Protein AF-A0A6G3UBX7-F1 (afdb_monomer_lite)

pLDDT: mean 93.9, std 5.31, range [68.69, 98.5]

Secondary structure (DSSP, 8-state):
-EEEE--SSTT---HHHHHHHHTTPPP----GGG--TT-EEEEE-TT--EEEEEEEEEE-SSGGG-EEEEEEEEE---

Foldseek 3Di:
DDKDWDPDDQPPPDPVSLLVRRPPDDDDDDDCPVPAQSIWMWDADPQGKIKIWGWHDFDPPDVVDTDTDIDMDIDDDD

Structure (mmCIF, N/CA/C/O backbone):
data_AF-A0A6G3UBX7-F1
#
_entry.id   AF-A0A6G3UBX7-F1
#
loop_
_atom_site.group_PDB
_atom_site.id
_atom_site.type_symbol
_atom_site.label_atom_id
_atom_site.label_alt_id
_atom_site.label_comp_id
_atom_site.label_asym_id
_atom_site.label_entity_id
_atom_site.label_seq_id
_atom_site.pdbx_PDB_ins_code
_atom_site.Cartn_x
_atom_site.Cartn_y
_atom_site.Cartn_z
_atom_site.occupancy
_atom_site.B_iso_or_equiv
_atom_site.auth_seq_id
_atom_site.auth_comp_id
_atom_site.auth_asym_id
_atom_site.auth_atom_id
_atom_site.pdbx_PDB_model_num
ATOM 1 N N . MET A 1 1 ? -1.184 -8.738 8.034 1.00 90.81 1 MET A N 1
ATOM 2 C CA . MET A 1 1 ? -1.219 -7.481 7.268 1.00 90.81 1 MET A CA 1
ATOM 3 C C . MET A 1 1 ? -1.896 -7.746 5.938 1.00 90.81 1 MET A C 1
ATOM 5 O O . MET A 1 1 ? -1.638 -8.786 5.341 1.00 90.81 1 MET A O 1
ATOM 9 N N . VAL A 1 2 ? -2.798 -6.862 5.538 1.00 97.44 2 VAL A N 1
ATOM 10 C CA . VAL A 1 2 ? -3.498 -6.860 4.251 1.00 97.44 2 VAL A CA 1
ATOM 11 C C . VAL A 1 2 ? -2.843 -5.817 3.357 1.00 97.44 2 VAL A C 1
ATOM 13 O O . VAL A 1 2 ? -2.439 -4.765 3.850 1.00 97.44 2 VAL A O 1
ATOM 16 N N . PHE A 1 3 ? -2.795 -6.099 2.060 1.00 97.12 3 PHE A N 1
ATOM 17 C CA . PHE A 1 3 ? -2.355 -5.173 1.027 1.00 97.12 3 PHE A CA 1
ATOM 18 C C . PHE A 1 3 ? -3.363 -5.183 -0.121 1.00 97.12 3 PHE A C 1
ATOM 20 O O . PHE A 1 3 ? -3.886 -6.237 -0.488 1.00 97.12 3 PHE A O 1
ATOM 27 N N . THR A 1 4 ? -3.646 -4.026 -0.707 1.00 96.56 4 THR A N 1
ATOM 28 C CA . THR A 1 4 ? -4.496 -3.910 -1.896 1.00 96.56 4 THR A CA 1
ATOM 29 C C . THR A 1 4 ? -4.024 -2.739 -2.740 1.00 96.56 4 THR A C 1
ATOM 31 O O . THR A 1 4 ? -3.963 -1.612 -2.258 1.00 96.56 4 THR A O 1
ATOM 34 N N . GLN A 1 5 ? -3.668 -2.998 -3.998 1.00 96.38 5 GLN A N 1
ATOM 35 C CA . GLN A 1 5 ? -3.304 -1.935 -4.933 1.00 96.38 5 GLN A CA 1
ATOM 36 C C . GLN A 1 5 ? -4.555 -1.175 -5.379 1.00 96.38 5 GLN A C 1
ATOM 38 O O . GLN A 1 5 ? -5.555 -1.789 -5.757 1.00 96.38 5 GLN A O 1
ATOM 43 N N . VAL A 1 6 ? -4.482 0.152 -5.352 1.00 96.62 6 VAL A N 1
ATOM 44 C CA . VAL A 1 6 ? -5.516 1.030 -5.897 1.00 96.62 6 VAL A CA 1
ATOM 45 C C . VAL A 1 6 ? -5.382 1.023 -7.419 1.00 96.62 6 VAL A C 1
ATOM 47 O O . VAL A 1 6 ? -4.313 1.299 -7.967 1.00 96.62 6 VAL A O 1
ATOM 50 N N . PHE A 1 7 ? -6.464 0.671 -8.107 1.00 92.25 7 PHE A N 1
ATOM 51 C CA . PHE A 1 7 ? -6.580 0.781 -9.560 1.00 92.25 7 PHE A CA 1
ATOM 52 C C . PHE A 1 7 ? -7.520 1.947 -9.874 1.00 92.25 7 PHE A C 1
ATOM 54 O O . PHE A 1 7 ? -8.693 1.740 -10.176 1.00 92.25 7 PHE A O 1
ATOM 61 N N . GLY A 1 8 ? -6.994 3.159 -9.727 1.00 88.62 8 GLY A N 1
ATOM 62 C CA . GLY A 1 8 ? -7.697 4.427 -9.914 1.00 88.62 8 GLY A CA 1
ATOM 63 C C . GLY A 1 8 ? -6.748 5.511 -10.420 1.00 88.62 8 GLY A C 1
ATOM 64 O O . GLY A 1 8 ? -5.663 5.200 -10.930 1.00 88.62 8 GLY A O 1
ATOM 65 N N . ASP A 1 9 ? -7.156 6.764 -10.277 1.00 92.69 9 ASP A N 1
ATOM 66 C CA . ASP A 1 9 ? -6.327 7.919 -10.598 1.00 92.69 9 ASP A CA 1
ATOM 67 C C . ASP A 1 9 ? -5.320 8.208 -9.466 1.00 92.69 9 ASP A C 1
ATOM 69 O O . ASP A 1 9 ? -5.561 7.869 -8.304 1.00 92.69 9 ASP A O 1
ATOM 73 N N . PRO A 1 10 ? -4.165 8.835 -9.765 1.00 90.88 10 PRO A N 1
ATOM 74 C CA . PRO A 1 10 ? -3.230 9.255 -8.726 1.00 90.88 10 PRO A CA 1
ATOM 75 C C . PRO A 1 10 ? -3.911 10.159 -7.687 1.00 90.88 10 PRO A C 1
ATOM 77 O O . PRO A 1 10 ? -4.474 11.195 -8.047 1.00 90.88 10 PRO A O 1
ATOM 80 N N . GLY A 1 11 ? -3.801 9.808 -6.404 1.00 93.56 11 GLY A N 1
ATOM 81 C CA . GLY A 1 11 ? -4.448 10.518 -5.300 1.00 93.56 11 GLY A CA 1
ATOM 82 C C . GLY A 1 11 ? -5.755 9.888 -4.810 1.00 93.56 11 GLY A C 1
ATOM 83 O O . GLY A 1 11 ? -6.292 10.357 -3.805 1.00 93.56 11 GLY A O 1
ATOM 84 N N . ASP A 1 12 ? -6.247 8.824 -5.451 1.00 96.38 12 ASP A N 1
ATOM 85 C CA . ASP A 1 12 ? -7.431 8.084 -4.989 1.00 96.38 12 ASP A CA 1
ATOM 86 C C . ASP A 1 12 ? -7.164 7.298 -3.694 1.00 96.38 12 ASP A C 1
ATOM 88 O O . ASP A 1 12 ? -8.097 6.954 -2.954 1.00 96.38 12 ASP A O 1
ATOM 92 N N . GLY A 1 13 ? -5.893 7.036 -3.378 1.00 97.12 13 GLY A N 1
ATOM 93 C CA . GLY A 1 13 ? -5.433 6.553 -2.084 1.00 97.12 13 GLY A CA 1
ATOM 94 C C . GLY A 1 13 ? -5.748 7.542 -0.959 1.00 97.12 13 GLY A C 1
ATOM 95 O O . GLY A 1 13 ? -4.949 8.409 -0.617 1.00 97.12 13 GLY A O 1
ATOM 96 N N . THR A 1 14 ? -6.907 7.376 -0.328 1.00 97.25 14 THR A N 1
ATOM 97 C CA . THR A 1 14 ? -7.329 8.115 0.871 1.00 97.25 14 THR A CA 1
ATOM 98 C C . THR A 1 14 ? -7.604 7.154 2.028 1.00 97.25 14 THR A C 1
ATOM 100 O O . THR A 1 14 ? -7.609 5.937 1.836 1.00 97.25 14 THR A O 1
ATOM 103 N N . TYR A 1 15 ? -7.850 7.680 3.235 1.00 97.75 15 TYR A N 1
ATOM 104 C CA . TYR A 1 15 ? -8.271 6.848 4.366 1.00 97.75 15 TYR A CA 1
ATOM 105 C C . TYR A 1 15 ? -9.526 6.034 4.025 1.00 97.75 15 TYR A C 1
ATOM 107 O O . TYR A 1 15 ? -9.492 4.817 4.163 1.00 97.75 15 TYR A O 1
ATOM 115 N N . A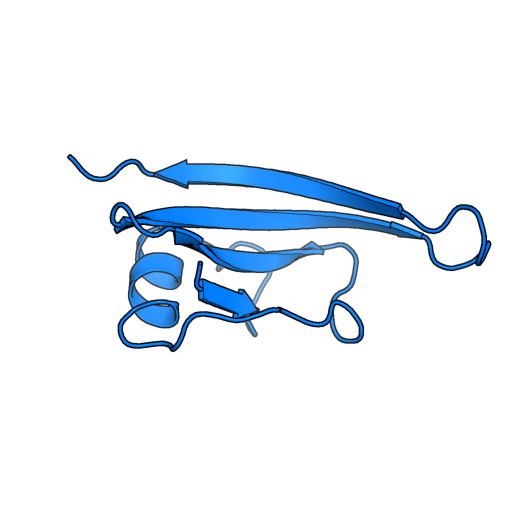SP A 1 16 ? -10.582 6.677 3.514 1.00 97.44 16 ASP A N 1
ATOM 116 C CA . ASP A 1 16 ? -11.856 6.011 3.210 1.00 97.44 16 ASP A CA 1
ATOM 117 C C . ASP A 1 16 ? -11.685 4.935 2.128 1.00 97.44 16 ASP A C 1
ATOM 119 O O . ASP A 1 16 ? -12.193 3.820 2.264 1.00 97.44 16 ASP A O 1
ATOM 123 N N . THR A 1 17 ? -10.904 5.231 1.082 1.00 97.56 17 THR A N 1
ATOM 124 C CA . THR A 1 17 ? -10.568 4.255 0.036 1.00 97.56 17 THR A CA 1
ATOM 125 C C . THR A 1 17 ? -9.827 3.057 0.627 1.00 97.56 17 THR A C 1
ATOM 127 O O . THR A 1 17 ? -10.175 1.908 0.354 1.00 97.56 17 THR A O 1
ATOM 130 N N . CYS A 1 18 ? -8.805 3.301 1.449 1.00 97.94 18 CYS A N 1
ATOM 131 C CA . CYS A 1 18 ? -7.991 2.229 2.005 1.00 97.94 18 CYS A CA 1
ATOM 132 C C . CYS A 1 18 ? -8.705 1.428 3.091 1.00 97.94 18 CYS A C 1
ATOM 134 O O . CYS A 1 18 ? -8.509 0.212 3.166 1.00 97.94 18 CYS A O 1
ATOM 136 N N . ASP A 1 19 ? -9.559 2.060 3.889 1.00 97.56 19 ASP A N 1
ATOM 137 C CA . ASP A 1 19 ? -10.411 1.379 4.857 1.00 97.56 19 ASP A CA 1
ATOM 138 C C . ASP A 1 19 ? -11.338 0.396 4.129 1.00 97.56 19 ASP A C 1
ATOM 140 O O . ASP A 1 19 ? -11.325 -0.799 4.447 1.00 97.56 19 ASP A O 1
ATOM 144 N N . LEU A 1 20 ? -12.014 0.866 3.072 1.00 96.69 20 LEU A N 1
ATOM 145 C CA . LEU A 1 20 ? -12.914 0.072 2.236 1.00 96.69 20 LEU A CA 1
ATOM 146 C C . LEU A 1 20 ? -12.201 -1.080 1.517 1.00 96.69 20 LEU A C 1
ATOM 148 O O . LEU A 1 20 ? -12.643 -2.225 1.598 1.00 96.69 20 LEU A O 1
ATOM 152 N N . LEU A 1 21 ? -11.105 -0.798 0.807 1.00 96.50 21 LEU A N 1
ATOM 153 C CA . LEU A 1 21 ? -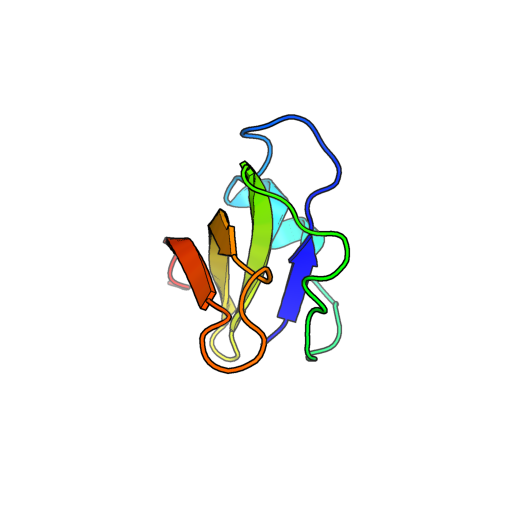10.416 -1.796 -0.020 1.00 96.50 21 LEU A CA 1
ATOM 154 C C . LEU A 1 21 ? -9.754 -2.900 0.808 1.00 96.50 21 LEU A C 1
ATOM 156 O O . LEU A 1 21 ? -9.634 -4.032 0.341 1.00 96.50 21 LEU A O 1
ATOM 160 N N . THR A 1 22 ? -9.336 -2.590 2.035 1.00 97.06 22 THR A N 1
ATOM 161 C CA . THR A 1 22 ? -8.706 -3.572 2.929 1.00 97.06 22 THR A CA 1
ATOM 162 C C . THR A 1 22 ? -9.709 -4.303 3.821 1.00 97.06 22 THR A C 1
ATOM 164 O O . THR A 1 22 ? -9.357 -5.318 4.429 1.00 97.06 22 THR A O 1
ATOM 167 N N . ALA A 1 23 ? -10.956 -3.828 3.909 1.00 95.44 23 ALA A N 1
ATOM 168 C CA . ALA A 1 23 ? -11.992 -4.455 4.718 1.00 95.44 23 ALA A CA 1
ATOM 169 C C . ALA A 1 23 ? -12.304 -5.878 4.219 1.00 95.44 23 ALA A C 1
ATOM 171 O O . ALA A 1 23 ? -12.599 -6.112 3.049 1.00 95.44 23 ALA A O 1
ATOM 172 N N . GLY A 1 24 ? -12.232 -6.857 5.126 1.00 88.38 24 GLY A N 1
ATOM 173 C CA . GLY A 1 24 ? -12.573 -8.256 4.837 1.00 88.38 24 GLY A CA 1
ATOM 174 C C . GLY A 1 24 ? -11.585 -9.009 3.934 1.00 88.38 24 GLY A C 1
ATOM 175 O O . GLY A 1 24 ? -11.815 -10.184 3.641 1.00 88.38 24 GLY A O 1
ATOM 176 N N . GLN A 1 25 ? -10.484 -8.380 3.514 1.00 93.19 25 GLN A N 1
ATOM 177 C CA . GLN A 1 25 ? -9.433 -9.049 2.749 1.00 93.19 25 GLN A CA 1
ATOM 178 C C . GLN A 1 25 ? -8.604 -9.981 3.635 1.00 93.19 25 GLN A C 1
ATOM 180 O O . GLN A 1 25 ? -8.439 -9.774 4.840 1.00 93.19 25 GLN A O 1
ATOM 185 N N . LYS A 1 26 ? -8.051 -11.028 3.019 1.00 93.69 26 LYS A N 1
ATOM 186 C CA . LYS A 1 26 ? -7.173 -11.966 3.720 1.00 93.69 26 LYS A CA 1
ATOM 187 C C . LYS A 1 26 ? -5.763 -11.382 3.842 1.00 93.69 26 LYS A C 1
ATOM 189 O O . LYS A 1 26 ? -5.268 -10.808 2.873 1.00 93.69 26 LYS A O 1
ATOM 194 N N . PRO A 1 27 ? -5.091 -11.557 4.992 1.00 95.50 27 PRO A N 1
ATOM 195 C CA . PRO A 1 27 ? -3.679 -11.227 5.110 1.00 95.50 27 PRO A CA 1
ATOM 196 C C . PRO A 1 27 ? -2.826 -11.998 4.097 1.00 95.50 27 PRO A C 1
ATOM 198 O O . PRO A 1 27 ? -3.106 -13.167 3.823 1.00 95.50 27 PRO A O 1
ATOM 201 N N . GLY A 1 28 ? -1.766 -11.373 3.591 1.00 94.69 28 GLY A N 1
ATOM 202 C CA . GLY A 1 28 ? -0.850 -12.002 2.641 1.00 94.69 28 GLY A CA 1
ATOM 203 C C . GLY A 1 28 ? 0.180 -11.029 2.083 1.00 94.69 28 GLY A C 1
ATOM 204 O O . GLY A 1 28 ? 0.211 -9.867 2.479 1.00 94.69 28 GLY A O 1
ATOM 205 N N . ASP A 1 29 ? 1.004 -11.517 1.160 1.00 94.44 29 ASP A N 1
ATOM 206 C CA . ASP A 1 29 ? 2.006 -10.711 0.463 1.00 94.44 29 ASP A CA 1
ATOM 207 C C . ASP A 1 29 ? 1.414 -10.049 -0.788 1.00 94.44 29 ASP A C 1
ATOM 209 O O . ASP A 1 29 ? 0.539 -10.614 -1.449 1.00 94.44 29 ASP A O 1
ATOM 213 N N . HIS A 1 30 ? 1.936 -8.874 -1.157 1.00 93.50 30 HIS A N 1
ATOM 214 C CA . HIS A 1 30 ? 1.583 -8.183 -2.402 1.00 93.50 30 HIS A CA 1
ATOM 215 C C . HIS A 1 30 ? 2.759 -8.160 -3.384 1.00 93.50 30 HIS A C 1
ATOM 217 O O . HIS A 1 30 ? 3.744 -7.454 -3.144 1.00 93.50 30 HIS A O 1
ATOM 223 N N . PRO A 1 31 ? 2.684 -8.894 -4.509 1.00 93.25 31 PRO A N 1
ATOM 224 C CA . PRO A 1 31 ? 3.707 -8.837 -5.542 1.00 93.25 31 PRO A CA 1
ATOM 225 C C . PRO A 1 31 ? 3.778 -7.450 -6.189 1.00 93.25 31 PRO A C 1
ATOM 227 O O . PRO A 1 31 ? 2.819 -6.972 -6.789 1.00 93.25 31 PRO A O 1
ATOM 230 N N . LEU A 1 32 ? 4.963 -6.842 -6.183 1.00 92.19 32 LEU A N 1
ATOM 231 C CA . LEU A 1 32 ? 5.183 -5.531 -6.803 1.00 92.19 32 LEU A CA 1
ATOM 232 C C . LEU A 1 32 ? 5.315 -5.587 -8.329 1.00 92.19 32 LEU A C 1
ATOM 234 O O . LEU A 1 32 ? 5.602 -4.565 -8.946 1.00 92.19 32 LEU A O 1
ATOM 238 N N . ALA A 1 33 ? 5.150 -6.751 -8.966 1.00 91.62 33 ALA A N 1
ATOM 239 C CA . ALA A 1 33 ? 5.345 -6.919 -10.408 1.00 91.62 33 ALA A CA 1
ATOM 240 C C . ALA A 1 33 ? 4.484 -5.940 -11.228 1.00 91.62 33 ALA A C 1
ATOM 242 O O . ALA A 1 33 ? 5.006 -5.310 -12.145 1.00 91.62 33 ALA A O 1
ATOM 243 N N . ALA A 1 34 ? 3.223 -5.747 -10.823 1.00 88.25 34 ALA A N 1
ATOM 244 C CA . ALA A 1 34 ? 2.267 -4.832 -11.453 1.00 88.25 34 ALA A CA 1
ATOM 245 C C . ALA A 1 34 ? 2.311 -3.390 -10.903 1.00 88.25 34 ALA A C 1
ATOM 247 O O . ALA A 1 34 ? 1.545 -2.539 -11.350 1.00 88.25 34 ALA A O 1
ATOM 248 N N . SER A 1 35 ? 3.181 -3.107 -9.932 1.00 94.12 35 SER A N 1
ATOM 249 C CA . SER A 1 35 ? 3.345 -1.773 -9.353 1.00 94.12 35 SER A CA 1
ATOM 250 C C . SER A 1 35 ? 4.455 -1.004 -10.076 1.00 94.12 35 SER A C 1
ATOM 252 O O . SER A 1 35 ? 5.504 -1.564 -10.424 1.00 94.12 35 SER A O 1
ATOM 254 N N . ALA A 1 36 ? 4.239 0.289 -10.272 1.00 93.88 36 ALA A N 1
ATOM 255 C CA . ALA A 1 36 ? 5.173 1.240 -10.861 1.00 93.88 36 ALA A CA 1
ATOM 256 C C . ALA A 1 36 ? 5.367 2.438 -9.917 1.00 93.88 36 ALA A C 1
ATOM 258 O O . ALA A 1 36 ? 4.695 2.547 -8.893 1.00 93.88 36 ALA A O 1
ATOM 259 N N . THR A 1 37 ? 6.285 3.348 -10.251 1.00 95.00 37 THR A N 1
ATOM 260 C CA . THR A 1 37 ? 6.343 4.656 -9.582 1.00 95.00 37 THR A CA 1
ATOM 261 C C . THR A 1 37 ? 4.981 5.346 -9.682 1.00 95.00 37 THR A C 1
ATOM 263 O O . THR A 1 37 ? 4.394 5.402 -10.760 1.00 95.00 37 THR A O 1
ATOM 266 N N . GLY A 1 38 ? 4.486 5.843 -8.551 1.00 95.62 38 GLY A N 1
ATOM 267 C CA . GLY A 1 38 ? 3.153 6.421 -8.399 1.00 95.62 38 GLY A CA 1
ATOM 268 C C . GLY A 1 38 ? 2.070 5.416 -8.008 1.00 95.62 38 GLY A C 1
ATOM 269 O O . GLY A 1 38 ? 0.983 5.845 -7.647 1.00 95.62 38 GLY A O 1
ATOM 270 N N . SER A 1 39 ? 2.335 4.102 -8.028 1.00 97.12 39 SER A N 1
ATOM 271 C CA . SER A 1 39 ? 1.345 3.125 -7.563 1.00 97.12 39 SER A CA 1
ATOM 272 C C . SER A 1 39 ? 1.024 3.3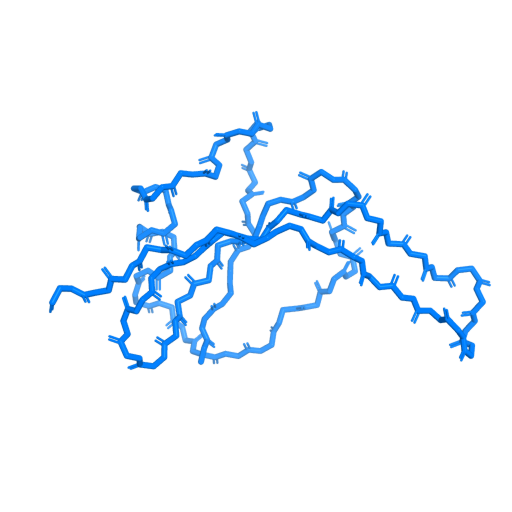20 -6.085 1.00 97.12 39 SER A C 1
ATOM 274 O O . SER A 1 39 ? 1.924 3.419 -5.246 1.00 97.12 39 SER A O 1
ATOM 276 N N . GLU A 1 40 ? -0.269 3.298 -5.795 1.00 98.12 40 GLU A N 1
ATOM 277 C CA . GLU A 1 40 ? -0.846 3.419 -4.465 1.00 98.12 40 GLU A CA 1
ATOM 278 C C . GLU A 1 40 ? -1.276 2.039 -3.964 1.00 98.12 40 GLU A C 1
ATOM 280 O O . GLU A 1 40 ? -1.952 1.282 -4.663 1.00 98.12 40 GLU A O 1
ATOM 285 N N . ILE A 1 41 ? -0.844 1.678 -2.758 1.00 98.00 41 ILE A N 1
ATOM 286 C CA . ILE A 1 41 ? -1.132 0.389 -2.129 1.00 98.00 41 ILE A CA 1
ATOM 287 C C . ILE A 1 41 ? -1.693 0.663 -0.739 1.00 98.00 41 ILE A C 1
ATOM 289 O O . ILE A 1 41 ? -0.988 1.134 0.153 1.00 98.00 41 ILE A O 1
ATOM 293 N N . CYS A 1 42 ? -2.966 0.344 -0.554 1.00 98.19 42 CYS A N 1
ATOM 294 C CA . CYS A 1 42 ? -3.633 0.388 0.734 1.00 98.19 42 CYS A CA 1
ATOM 295 C C . CYS A 1 42 ? -3.197 -0.791 1.601 1.00 98.19 42 CYS A C 1
ATOM 297 O O . CYS A 1 42 ? -3.070 -1.920 1.118 1.00 98.19 42 CYS A O 1
ATOM 299 N N . ILE A 1 43 ? -2.988 -0.531 2.888 1.00 97.94 43 ILE A N 1
ATOM 300 C CA . ILE A 1 43 ? -2.576 -1.530 3.870 1.00 97.94 43 ILE A CA 1
ATOM 301 C C . ILE A 1 43 ? -3.472 -1.501 5.103 1.00 97.94 43 ILE A C 1
ATOM 303 O O . ILE A 1 43 ? -3.967 -0.447 5.497 1.00 97.94 43 ILE A O 1
ATOM 307 N N . ARG A 1 44 ? -3.637 -2.664 5.734 1.00 97.94 44 ARG A N 1
ATOM 308 C CA . ARG A 1 44 ? -4.202 -2.775 7.083 1.00 97.94 44 ARG A CA 1
ATOM 309 C C . ARG A 1 44 ? -3.374 -3.741 7.913 1.00 97.94 44 ARG A C 1
ATOM 311 O O . ARG 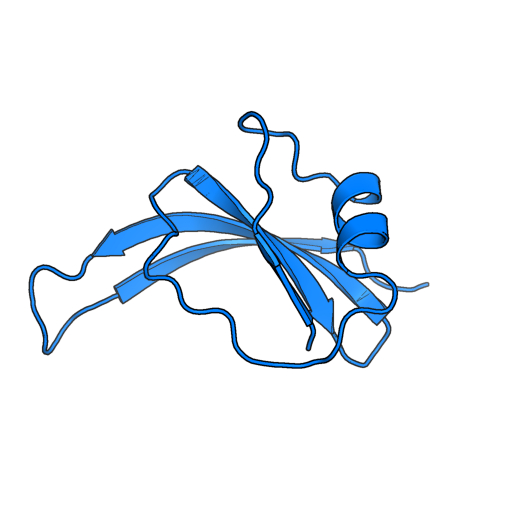A 1 44 ? -3.096 -4.864 7.472 1.00 97.94 44 ARG A O 1
ATOM 318 N N . ASP A 1 45 ? -2.939 -3.312 9.089 1.00 95.88 45 ASP A N 1
ATOM 319 C CA . ASP A 1 45 ? -2.178 -4.171 9.997 1.00 95.88 45 ASP A CA 1
ATOM 320 C C . ASP A 1 45 ? -3.089 -5.036 10.890 1.00 95.88 45 ASP A C 1
ATOM 322 O O . ASP A 1 45 ? -4.303 -5.099 10.698 1.00 95.88 45 ASP A O 1
ATOM 326 N N . GLY A 1 46 ? -2.483 -5.796 11.806 1.00 94.19 46 GLY A N 1
ATOM 327 C CA . GLY A 1 46 ? -3.223 -6.665 12.726 1.00 94.19 46 GLY A CA 1
ATOM 328 C C . GLY A 1 46 ? -3.971 -5.915 13.832 1.00 94.19 46 GLY A C 1
ATOM 329 O O . GLY A 1 46 ? -4.928 -6.463 14.370 1.00 94.19 46 GLY A O 1
ATOM 330 N N . ASP A 1 47 ? -3.573 -4.676 14.121 1.00 94.81 47 ASP A N 1
ATOM 331 C CA . ASP A 1 47 ? -4.170 -3.820 15.155 1.00 94.81 47 ASP A CA 1
ATOM 332 C C . ASP A 1 47 ? -5.319 -2.959 14.590 1.00 94.81 47 ASP A C 1
ATOM 334 O O . ASP A 1 47 ? -6.008 -2.235 15.313 1.00 94.81 47 ASP A O 1
ATOM 338 N N . GLY A 1 48 ? -5.554 -3.061 13.280 1.00 95.19 48 GLY A N 1
ATOM 339 C CA . GLY A 1 48 ? -6.605 -2.350 12.568 1.00 95.19 48 GLY A CA 1
ATOM 340 C C . GLY A 1 48 ? -6.189 -0.968 12.074 1.00 95.19 48 GLY A C 1
ATOM 341 O O . GLY A 1 48 ? -7.044 -0.270 11.528 1.00 95.19 48 GLY A O 1
ATOM 342 N N . ASN A 1 49 ? -4.914 -0.580 12.203 1.00 97.88 49 ASN A N 1
ATOM 343 C CA . ASN A 1 49 ? -4.428 0.661 11.607 1.00 97.88 49 ASN A CA 1
ATOM 344 C C . ASN A 1 49 ? -4.501 0.546 10.083 1.00 97.88 49 ASN A C 1
ATOM 346 O O . ASN A 1 49 ? -4.110 -0.471 9.498 1.00 97.88 49 ASN A O 1
ATOM 350 N N . VAL A 1 50 ? -4.984 1.607 9.445 1.00 98.25 50 VAL A N 1
ATOM 351 C CA . VAL A 1 50 ? -5.077 1.711 7.988 1.00 98.25 50 VAL A CA 1
ATOM 352 C C . VAL A 1 50 ? -3.898 2.537 7.503 1.00 98.25 50 VAL A C 1
ATOM 354 O O . VAL A 1 50 ? -3.477 3.490 8.158 1.00 98.25 50 VAL A O 1
ATOM 357 N N . GLY A 1 51 ? -3.348 2.199 6.347 1.00 98.00 51 GLY A N 1
ATOM 358 C CA . GLY A 1 51 ? -2.276 2.978 5.753 1.00 98.00 51 GLY A CA 1
ATOM 359 C C . GLY A 1 51 ? -2.319 2.998 4.238 1.00 98.00 51 GLY A C 1
ATOM 360 O O . GLY A 1 51 ? -3.021 2.217 3.597 1.00 98.00 51 GLY A O 1
ATOM 361 N N . LEU A 1 52 ? -1.522 3.901 3.687 1.00 98.50 52 LEU A N 1
ATOM 362 C CA . LEU A 1 52 ? -1.292 4.070 2.263 1.00 98.50 52 LEU A CA 1
ATOM 363 C C . LEU A 1 52 ? 0.209 4.066 2.001 1.00 98.50 52 LEU A C 1
ATOM 365 O O . LEU A 1 52 ? 0.955 4.821 2.629 1.00 98.50 52 LEU A O 1
ATOM 369 N N . LEU A 1 53 ? 0.636 3.242 1.050 1.00 97.81 53 LEU A N 1
ATOM 370 C CA . LEU A 1 53 ? 1.979 3.243 0.488 1.00 97.81 53 LEU A CA 1
ATOM 371 C C . LEU A 1 53 ? 1.935 3.820 -0.920 1.00 97.81 53 LEU A C 1
ATOM 373 O O . LEU A 1 53 ? 1.175 3.336 -1.752 1.00 97.81 53 LEU A O 1
ATOM 377 N N . VAL A 1 54 ? 2.794 4.793 -1.207 1.00 97.75 54 VAL A N 1
ATOM 378 C CA . VAL A 1 54 ? 2.975 5.331 -2.560 1.00 97.75 54 VAL A CA 1
ATOM 379 C C . VAL A 1 54 ? 4.383 5.010 -3.031 1.00 97.75 54 VAL A C 1
ATOM 381 O O . VAL A 1 54 ? 5.360 5.523 -2.472 1.00 97.75 54 VAL A O 1
ATOM 384 N N . VAL A 1 55 ? 4.499 4.174 -4.061 1.00 96.94 55 VAL A N 1
ATOM 385 C CA . VAL A 1 55 ? 5.790 3.777 -4.639 1.00 96.94 55 VAL A CA 1
ATOM 386 C C . VAL A 1 55 ? 6.471 4.993 -5.258 1.00 96.94 55 VAL A C 1
ATOM 388 O O . VAL A 1 55 ? 5.956 5.592 -6.196 1.00 96.94 55 VAL A O 1
ATOM 391 N N . GLN A 1 56 ? 7.648 5.351 -4.756 1.00 96.81 56 GLN A N 1
ATOM 392 C CA . GLN A 1 56 ? 8.444 6.462 -5.281 1.00 96.81 56 GLN A CA 1
ATOM 393 C C . GLN A 1 56 ? 9.426 5.963 -6.341 1.00 96.81 56 GLN A C 1
ATOM 395 O O . GLN A 1 56 ? 9.468 6.469 -7.461 1.00 96.81 56 GLN A O 1
ATOM 400 N N . VAL A 1 57 ? 10.185 4.916 -6.022 1.00 94.75 57 VAL A N 1
ATOM 401 C CA . VAL A 1 57 ? 11.136 4.294 -6.946 1.00 94.75 57 VAL A CA 1
ATOM 402 C C . VAL A 1 57 ? 10.976 2.788 -6.876 1.00 94.75 57 VAL A C 1
ATOM 404 O O . VAL A 1 57 ? 10.898 2.218 -5.791 1.00 94.75 57 VAL A O 1
ATOM 407 N N . LYS A 1 58 ? 10.983 2.143 -8.041 1.00 91.12 58 LYS A N 1
ATOM 408 C CA . LYS A 1 58 ? 11.145 0.697 -8.182 1.00 91.12 58 LYS A CA 1
ATOM 409 C C . LYS A 1 58 ? 12.309 0.443 -9.131 1.00 91.12 58 LYS A C 1
ATOM 411 O O . LYS A 1 58 ? 12.165 0.575 -10.345 1.00 91.12 58 LYS A O 1
ATOM 416 N N . SER A 1 59 ? 13.461 0.091 -8.571 1.00 90.81 59 SER A N 1
ATOM 417 C CA . SER A 1 59 ? 14.652 -0.258 -9.340 1.00 90.81 59 SER A CA 1
ATOM 418 C C . SER A 1 59 ? 14.845 -1.767 -9.312 1.00 90.81 59 SER A C 1
ATOM 420 O O . SER A 1 59 ? 15.044 -2.356 -8.254 1.00 90.81 59 SER A O 1
ATOM 422 N N . THR A 1 60 ? 14.769 -2.393 -10.484 1.00 88.62 60 THR A N 1
ATOM 423 C CA . THR A 1 60 ? 14.998 -3.841 -10.664 1.00 88.62 60 THR A CA 1
ATOM 424 C C . THR A 1 60 ? 16.116 -4.127 -11.665 1.00 88.62 60 THR A C 1
ATOM 426 O O . THR A 1 60 ? 16.367 -5.276 -12.009 1.00 88.62 60 THR A O 1
ATOM 429 N N . THR A 1 61 ? 16.803 -3.077 -12.123 1.00 85.25 61 THR A N 1
ATOM 430 C CA . THR A 1 61 ? 17.830 -3.147 -13.167 1.00 85.25 61 THR A CA 1
ATOM 431 C C . THR A 1 61 ? 19.060 -3.947 -12.731 1.00 85.25 61 THR A C 1
ATOM 433 O O . THR A 1 61 ? 19.674 -4.604 -13.564 1.00 85.25 61 THR A O 1
ATOM 436 N N . LEU A 1 62 ? 19.411 -3.910 -11.440 1.00 84.38 62 LEU A N 1
ATOM 437 C CA . LEU A 1 62 ? 20.488 -4.708 -10.848 1.00 84.38 62 LEU A CA 1
ATOM 438 C C . LEU A 1 62 ? 19.868 -5.792 -9.951 1.00 84.38 62 LEU A C 1
ATOM 440 O O . LEU A 1 62 ? 19.300 -5.438 -8.916 1.00 84.38 62 LEU A O 1
ATOM 444 N N . PRO A 1 63 ? 19.936 -7.086 -10.313 1.00 74.00 63 PRO A N 1
ATOM 445 C CA . PRO A 1 63 ? 19.310 -8.168 -9.546 1.00 74.00 63 PRO A CA 1
ATOM 446 C C . PRO A 1 63 ? 19.790 -8.263 -8.090 1.00 74.00 63 PRO A C 1
ATOM 448 O O . PRO A 1 63 ? 18.999 -8.549 -7.195 1.00 74.00 63 PRO A O 1
ATOM 451 N N . GLU A 1 64 ? 21.070 -7.994 -7.844 1.00 82.94 64 GLU A N 1
ATOM 452 C CA . GLU A 1 64 ? 21.720 -8.044 -6.529 1.00 82.94 64 GLU A CA 1
ATOM 453 C C . GLU A 1 64 ? 21.474 -6.800 -5.660 1.00 82.94 64 GLU A C 1
ATOM 455 O O . GLU A 1 64 ? 21.754 -6.821 -4.463 1.00 82.94 64 GLU A O 1
ATOM 460 N N . ALA A 1 65 ? 20.952 -5.723 -6.254 1.00 82.81 65 ALA A N 1
ATOM 461 C CA . ALA A 1 65 ? 20.752 -4.425 -5.608 1.00 82.81 65 ALA A CA 1
ATOM 462 C C . ALA A 1 65 ? 19.363 -3.828 -5.899 1.00 82.81 65 ALA A C 1
ATOM 464 O O . ALA A 1 65 ? 19.175 -2.612 -5.831 1.00 82.81 65 ALA A O 1
ATOM 465 N N . GLY A 1 66 ? 18.390 -4.671 -6.254 1.00 89.12 66 GLY A N 1
ATOM 466 C CA . GLY A 1 66 ? 17.020 -4.242 -6.503 1.00 89.12 66 GLY A CA 1
ATOM 467 C C . GLY A 1 66 ? 16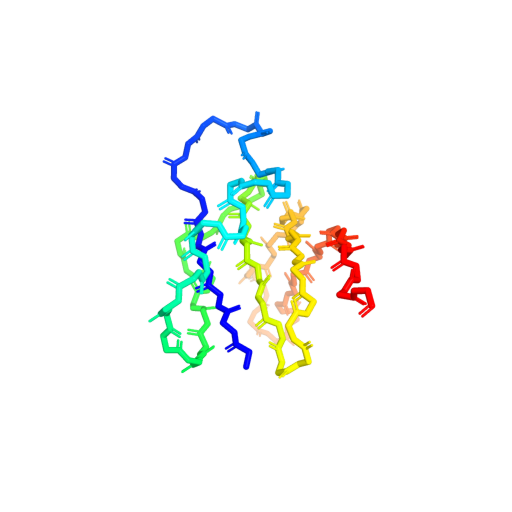.415 -3.616 -5.248 1.00 89.12 66 GLY A C 1
ATOM 468 O O . GLY A 1 66 ? 16.535 -4.163 -4.152 1.00 89.12 66 GLY A O 1
ATOM 469 N N . PHE A 1 67 ? 15.763 -2.465 -5.398 1.00 91.56 67 PHE A N 1
ATOM 470 C CA . PHE A 1 67 ? 15.176 -1.746 -4.272 1.00 91.56 67 PHE A CA 1
ATOM 471 C C . PHE A 1 67 ? 13.847 -1.091 -4.635 1.00 91.56 67 PHE A C 1
ATOM 473 O O . PHE A 1 67 ? 13.572 -0.747 -5.79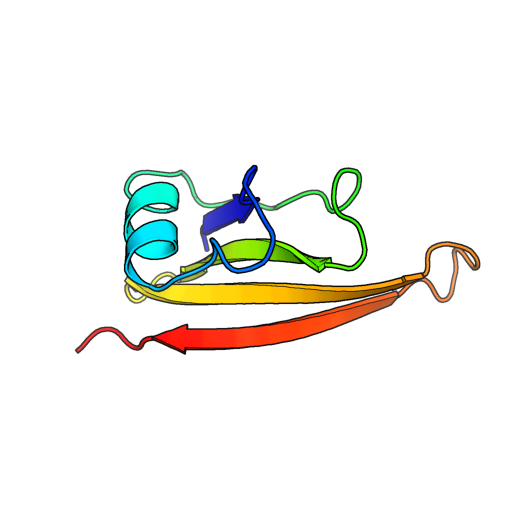0 1.00 91.56 67 PHE A O 1
ATOM 480 N N . VAL A 1 68 ? 13.034 -0.881 -3.604 1.00 93.69 68 VAL A N 1
ATOM 481 C CA . VAL A 1 68 ? 11.818 -0.078 -3.658 1.00 93.69 68 VAL A CA 1
ATOM 482 C C . VAL A 1 68 ? 11.891 0.998 -2.584 1.00 93.69 68 VAL A C 1
ATOM 484 O O . VAL A 1 68 ? 12.298 0.729 -1.455 1.00 93.69 68 VAL A O 1
ATOM 487 N N . THR A 1 69 ? 11.504 2.220 -2.930 1.00 96.62 69 THR A N 1
ATOM 488 C CA . THR A 1 69 ? 11.246 3.279 -1.952 1.00 96.62 69 THR A CA 1
ATOM 489 C C . THR A 1 69 ? 9.766 3.617 -1.975 1.00 96.62 69 THR A C 1
ATOM 491 O O . THR A 1 69 ? 9.144 3.686 -3.038 1.00 96.62 69 THR A O 1
ATOM 494 N N . VAL A 1 70 ? 9.189 3.809 -0.793 1.00 96.88 70 VAL A N 1
ATOM 495 C CA . VAL A 1 70 ? 7.775 4.139 -0.621 1.00 96.88 70 VAL A CA 1
ATOM 496 C C . VAL A 1 70 ? 7.640 5.300 0.350 1.00 96.88 70 VAL A C 1
ATOM 498 O O . VAL A 1 70 ? 8.375 5.377 1.334 1.00 96.88 70 VAL A O 1
ATOM 501 N N . ASN A 1 71 ? 6.674 6.172 0.089 1.00 97.50 71 ASN A N 1
ATOM 502 C CA . ASN A 1 71 ? 6.137 7.053 1.118 1.00 97.50 71 ASN A CA 1
ATOM 503 C C . ASN A 1 71 ? 4.993 6.320 1.812 1.00 97.50 71 ASN A C 1
ATOM 505 O O . ASN A 1 71 ? 4.202 5.658 1.144 1.00 97.50 71 ASN A O 1
ATOM 509 N N . MET A 1 72 ? 4.911 6.437 3.135 1.00 97.25 72 MET A N 1
ATOM 510 C CA . MET A 1 72 ? 3.873 5.789 3.931 1.00 97.25 72 MET A CA 1
ATOM 511 C C . MET A 1 72 ? 3.085 6.835 4.716 1.00 97.25 72 MET A C 1
ATOM 513 O O . MET A 1 72 ? 3.662 7.692 5.385 1.00 97.25 72 MET A O 1
ATOM 517 N N . THR A 1 73 ? 1.762 6.730 4.668 1.00 98.06 73 THR A N 1
ATOM 518 C CA . THR A 1 73 ? 0.840 7.418 5.577 1.00 98.06 73 THR A CA 1
ATOM 519 C C . THR A 1 73 ? 0.110 6.372 6.408 1.00 98.06 73 THR A C 1
ATOM 521 O O . THR A 1 73 ? -0.289 5.340 5.875 1.00 98.06 73 THR A O 1
ATOM 524 N N . VAL A 1 74 ? -0.037 6.617 7.712 1.00 97.56 74 VAL A N 1
ATOM 525 C CA . VAL A 1 74 ? -0.710 5.702 8.644 1.00 97.56 74 VAL A CA 1
ATOM 526 C C . VAL A 1 74 ? -1.773 6.465 9.421 1.00 97.56 74 VAL A C 1
ATOM 528 O O . VAL A 1 74 ? -1.473 7.470 10.068 1.00 97.56 74 VAL A O 1
ATOM 531 N N . TRP A 1 75 ? -2.993 5.945 9.393 1.00 98.00 75 TRP A N 1
ATOM 532 C CA . TRP A 1 75 ? -4.117 6.361 10.219 1.00 98.00 75 TRP A CA 1
ATOM 533 C C . TRP A 1 75 ? -4.295 5.329 11.329 1.00 98.00 75 TRP A C 1
ATOM 535 O O . TRP A 1 75 ? -4.573 4.156 11.073 1.00 98.00 75 TRP A O 1
ATOM 545 N N . ARG A 1 76 ? -4.061 5.758 12.571 1.00 94.75 76 ARG A N 1
ATOM 546 C CA . ARG A 1 76 ? -4.122 4.856 13.721 1.00 94.75 76 ARG A CA 1
ATOM 547 C C . ARG A 1 76 ? -5.565 4.565 14.102 1.00 94.75 76 ARG A C 1
ATOM 549 O O . ARG A 1 76 ? -6.391 5.476 14.093 1.00 94.75 76 ARG A O 1
ATOM 556 N N . ASN A 1 77 ? -5.822 3.314 14.461 1.00 85.38 77 ASN A N 1
ATOM 557 C CA . ASN A 1 77 ? -7.059 2.932 15.118 1.00 85.38 77 ASN A CA 1
ATOM 558 C C . ASN A 1 77 ? -7.108 3.607 16.503 1.00 85.38 77 ASN A C 1
ATOM 560 O O . ASN A 1 77 ? -6.073 3.725 17.166 1.00 85.38 77 ASN A O 1
ATOM 564 N N . GLY A 1 78 ? -8.275 4.139 16.863 1.00 68.69 78 GLY A N 1
ATOM 565 C CA . GLY A 1 78 ? -8.481 4.954 18.068 1.00 68.69 78 GLY A CA 1
ATOM 566 C C . GLY A 1 78 ? -8.418 4.164 19.366 1.00 68.69 78 GLY A C 1
ATOM 567 O O . GLY A 1 78 ? -8.837 2.987 19.361 1.00 68.69 78 GLY A O 1
#

Radius of gyration: 12.78 Å; chains: 1; bounding box: 35×22×31 Å

Sequence (78 aa):
MVFTQVFGDPGDGTYDTCDLLTAGQKPGDHPLAASATGSEICIRDGDGNVGLLVVQVKSTTLPEAGFVTVNMTVWRNG

Organism: NCBI:txid2706093